Protein AF-A0A211YLZ2-F1 (afdb_monomer_lite)

Radius of gyration: 15.46 Å; chains: 1; bounding box: 38×33×50 Å

Sequence (145 aa):
MTQMLLREVGSLLSKLVDSYVNGSDYIKNDLAEAIKRSLLETGIAKKVYVHELPADTRSQRIIRKFKIKIKDSIFRPVYKTLATYGYREFPLSPEGLLVTAIILRHLQEKGNTDTRLTMHALIPQDSEEDLEIIVEQVKTHITGK

pLDDT: mean 78.04, std 15.93, range [33.91, 95.19]

Structure (mmCIF, N/CA/C/O backbone):
data_AF-A0A211YLZ2-F1
#
_entry.id   AF-A0A211YLZ2-F1
#
loop_
_atom_site.group_PDB
_atom_site.id
_atom_site.type_symbol
_atom_site.label_atom_id
_atom_site.label_alt_id
_atom_site.label_comp_id
_atom_site.label_asym_id
_atom_site.label_entity_id
_atom_site.label_seq_id
_atom_site.pdbx_PDB_ins_code
_atom_site.Cartn_x
_atom_site.Cartn_y
_atom_site.Cartn_z
_atom_site.occupancy
_atom_site.B_iso_or_equiv
_atom_site.auth_seq_id
_atom_site.auth_comp_id
_atom_site.auth_asym_id
_atom_site.auth_atom_id
_atom_site.pdbx_PDB_model_num
ATOM 1 N N . MET A 1 1 ? 6.173 24.245 5.355 1.00 43.72 1 MET A N 1
ATOM 2 C CA . MET A 1 1 ? 5.400 24.229 4.091 1.00 43.72 1 MET A CA 1
ATOM 3 C C . MET A 1 1 ? 5.114 22.815 3.585 1.00 43.72 1 MET A C 1
ATOM 5 O O . MET A 1 1 ? 3.947 22.490 3.441 1.00 43.72 1 MET A O 1
ATOM 9 N N . THR A 1 2 ? 6.105 21.932 3.415 1.00 39.41 2 THR A N 1
ATOM 10 C CA . THR A 1 2 ? 5.899 20.545 2.924 1.00 39.41 2 THR A CA 1
ATOM 11 C C . THR A 1 2 ? 4.932 19.712 3.778 1.00 39.41 2 THR A C 1
ATOM 13 O O . THR A 1 2 ? 4.133 18.950 3.247 1.00 39.41 2 THR A O 1
ATOM 16 N N . GLN A 1 3 ? 4.934 19.905 5.103 1.00 37.03 3 GLN A N 1
ATOM 17 C CA . GLN A 1 3 ? 3.986 19.235 6.008 1.00 37.03 3 GLN A CA 1
ATOM 18 C C . GLN A 1 3 ? 2.535 19.729 5.866 1.00 37.03 3 GLN A C 1
ATOM 20 O O . GLN A 1 3 ? 1.608 18.987 6.168 1.00 37.03 3 GLN A O 1
ATOM 25 N N . MET A 1 4 ? 2.334 20.962 5.393 1.00 41.94 4 MET A N 1
ATOM 26 C CA . MET A 1 4 ? 1.007 21.542 5.162 1.00 41.94 4 MET A CA 1
ATOM 27 C C . MET A 1 4 ? 0.410 20.982 3.864 1.00 41.94 4 MET A C 1
ATOM 29 O O . MET A 1 4 ? -0.710 20.484 3.873 1.00 41.94 4 MET A O 1
ATOM 33 N N . LEU A 1 5 ? 1.228 20.915 2.806 1.00 39.22 5 LEU A N 1
ATOM 34 C CA . LEU A 1 5 ? 0.905 20.246 1.541 1.00 39.22 5 LEU A CA 1
ATOM 35 C C . LEU A 1 5 ? 0.543 18.770 1.738 1.00 39.22 5 LEU A C 1
ATOM 37 O O . LEU A 1 5 ? -0.479 18.324 1.237 1.00 39.22 5 LEU A O 1
ATOM 41 N N . LEU A 1 6 ? 1.324 18.014 2.515 1.00 48.25 6 LEU A N 1
ATOM 42 C CA . LEU A 1 6 ? 1.013 16.609 2.810 1.00 48.25 6 LEU A CA 1
ATOM 43 C C . LEU A 1 6 ? -0.313 16.442 3.566 1.00 48.25 6 LEU A C 1
ATOM 45 O O . LEU A 1 6 ? -1.014 15.454 3.364 1.00 48.25 6 LEU A O 1
ATOM 49 N N . ARG A 1 7 ? -0.679 17.409 4.413 1.00 53.34 7 ARG A N 1
ATOM 50 C CA . ARG A 1 7 ? -1.943 17.390 5.159 1.00 53.34 7 ARG A CA 1
ATOM 51 C C . ARG A 1 7 ? -3.142 17.711 4.264 1.00 53.34 7 ARG A C 1
ATOM 53 O O . ARG A 1 7 ? -4.176 17.060 4.387 1.00 53.34 7 ARG A O 1
ATOM 60 N N . GLU A 1 8 ? -3.004 18.670 3.353 1.00 57.28 8 GLU A N 1
ATOM 61 C CA . GLU A 1 8 ? -4.038 19.016 2.367 1.00 57.28 8 GLU A CA 1
ATOM 62 C C . GLU A 1 8 ? -4.217 17.922 1.313 1.00 57.28 8 GLU A C 1
ATOM 64 O O . GLU A 1 8 ? -5.345 17.512 1.044 1.00 57.28 8 GLU A O 1
ATOM 69 N N . VAL A 1 9 ? -3.113 17.379 0.793 1.00 56.94 9 VAL A N 1
ATOM 70 C CA . VAL A 1 9 ? -3.116 16.208 -0.094 1.00 56.94 9 VAL A CA 1
ATOM 71 C C . VAL A 1 9 ? -3.725 15.007 0.625 1.00 56.94 9 VAL A C 1
ATOM 73 O O . VAL A 1 9 ? -4.564 14.327 0.051 1.00 56.94 9 VAL A O 1
ATOM 76 N N . GLY A 1 10 ? -3.397 14.792 1.902 1.00 57.38 10 GLY A N 1
ATOM 77 C CA . GLY A 1 10 ? -4.024 13.758 2.724 1.00 57.38 10 GLY A CA 1
ATOM 78 C C . GLY A 1 10 ? -5.540 13.932 2.854 1.00 57.38 10 GLY A C 1
ATOM 79 O O . GLY A 1 10 ? -6.273 12.966 2.699 1.00 57.38 10 GLY A O 1
ATOM 80 N N . SER A 1 11 ? -6.029 15.159 3.066 1.00 62.72 11 SER A N 1
ATOM 81 C CA . SER A 1 11 ? -7.469 15.464 3.138 1.00 62.72 11 SER A CA 1
ATOM 82 C C . SER A 1 11 ? -8.188 15.236 1.802 1.00 62.72 11 SER A C 1
ATOM 84 O O . SER A 1 11 ? -9.274 14.659 1.768 1.00 62.72 11 SER A O 1
ATOM 86 N N . LEU A 1 12 ? -7.569 15.637 0.688 1.00 67.38 12 LEU A N 1
ATOM 87 C CA . LEU A 1 12 ? -8.073 15.379 -0.665 1.00 67.38 12 LEU A CA 1
ATOM 88 C C . LEU A 1 12 ? -8.107 13.884 -0.988 1.00 67.38 12 LEU A C 1
ATOM 90 O O . LEU A 1 12 ? -9.108 13.398 -1.507 1.00 67.38 12 LEU A O 1
ATOM 94 N N . LEU A 1 13 ? -7.049 13.152 -0.639 1.00 63.16 13 LEU A N 1
ATOM 95 C CA . LEU A 1 13 ? -6.987 11.704 -0.807 1.00 63.16 13 LEU A CA 1
ATOM 96 C C . LEU A 1 13 ? -8.024 10.998 0.059 1.00 63.16 13 LEU A C 1
ATOM 98 O O . LEU A 1 13 ? -8.687 10.102 -0.442 1.00 63.16 13 LEU A O 1
ATOM 102 N N . SER A 1 14 ? -8.236 11.429 1.304 1.00 61.97 14 SER A N 1
ATOM 103 C CA . SER A 1 14 ? -9.309 10.891 2.145 1.00 61.97 14 SER A CA 1
ATOM 104 C C . SER A 1 14 ? -10.690 11.128 1.534 1.00 61.97 14 SER A C 1
ATOM 106 O O . SER A 1 14 ? -11.484 10.201 1.486 1.00 61.97 14 SER A O 1
ATOM 108 N N . LYS A 1 15 ? -10.965 12.318 0.983 1.00 67.69 15 LYS A N 1
ATOM 109 C CA . LYS A 1 15 ? -12.234 12.586 0.280 1.00 67.69 15 LYS A CA 1
ATOM 110 C C . LYS A 1 15 ? -12.399 11.743 -0.984 1.00 67.69 15 LYS A C 1
ATOM 112 O O . LYS A 1 15 ? -13.507 11.316 -1.289 1.00 67.69 15 LYS A O 1
ATOM 117 N N . LEU A 1 16 ? -11.310 11.505 -1.719 1.00 66.81 16 LEU A N 1
ATOM 118 C CA . LEU A 1 16 ? -11.320 10.592 -2.861 1.00 66.81 16 LEU A CA 1
ATOM 119 C C . LEU A 1 16 ? -11.611 9.162 -2.395 1.00 66.81 16 LEU A C 1
ATOM 121 O O . LEU A 1 16 ? -12.498 8.527 -2.955 1.00 66.81 16 LEU A O 1
ATOM 125 N N . VAL A 1 17 ? -10.952 8.688 -1.335 1.00 63.22 17 VAL A N 1
ATOM 126 C CA . VAL A 1 17 ? -11.249 7.390 -0.706 1.00 63.22 17 VAL A CA 1
ATOM 127 C C . VAL A 1 17 ? -12.722 7.309 -0.318 1.00 63.22 17 VAL A C 1
ATOM 129 O O . VAL A 1 17 ? -13.372 6.347 -0.699 1.00 63.22 17 VAL A O 1
ATOM 132 N N . ASP A 1 18 ? -13.277 8.326 0.341 1.00 66.19 18 ASP A N 1
ATOM 133 C CA . ASP A 1 18 ? -14.692 8.352 0.733 1.00 66.19 18 ASP A CA 1
ATOM 134 C C . ASP A 1 18 ? -15.644 8.326 -0.484 1.00 66.19 18 ASP A C 1
ATOM 136 O O . ASP A 1 18 ? -16.751 7.806 -0.386 1.00 66.19 18 ASP A O 1
ATOM 140 N N . SER A 1 19 ? -15.224 8.856 -1.642 1.00 66.19 19 SER A N 1
ATOM 141 C CA . SER A 1 19 ? -16.025 8.842 -2.878 1.00 66.19 19 SER A CA 1
ATOM 142 C C . SER A 1 19 ? -15.987 7.512 -3.642 1.00 66.19 19 SER A C 1
ATOM 144 O O . SER A 1 19 ? -16.948 7.187 -4.336 1.00 66.19 19 SER A O 1
ATOM 146 N N . TYR A 1 20 ? -14.893 6.751 -3.523 1.00 60.81 20 TYR A N 1
ATOM 147 C CA . TYR A 1 20 ? -14.732 5.455 -4.196 1.00 60.81 20 TYR A CA 1
ATOM 148 C C . TYR A 1 20 ? -15.137 4.287 -3.297 1.00 60.81 20 TYR A C 1
ATOM 150 O O . TYR A 1 20 ? -15.744 3.328 -3.761 1.00 60.81 20 TYR A O 1
ATOM 158 N N . VAL A 1 21 ? -14.861 4.380 -1.998 1.00 59.06 21 VAL A N 1
ATOM 159 C CA . VAL A 1 21 ? -15.202 3.353 -1.017 1.00 59.06 21 VAL A CA 1
ATOM 160 C C . VAL A 1 21 ? -16.609 3.625 -0.496 1.00 59.06 21 VAL A C 1
ATO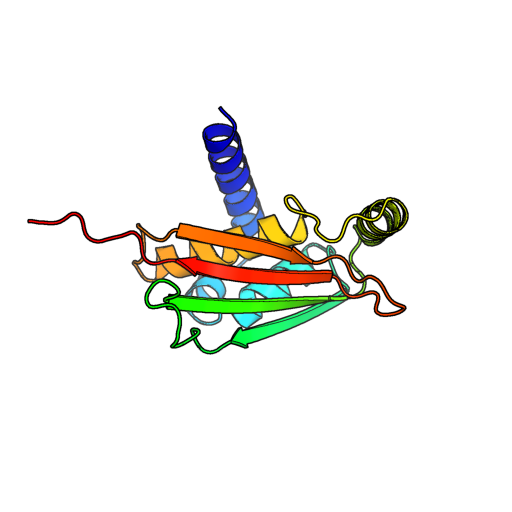M 162 O O . VAL A 1 21 ? -16.807 4.186 0.581 1.00 59.06 21 VAL A O 1
ATOM 165 N N . ASN A 1 22 ? -17.612 3.207 -1.270 1.00 50.06 22 ASN A N 1
ATOM 166 C CA . ASN A 1 22 ? -19.002 3.143 -0.817 1.00 50.06 22 ASN A CA 1
ATOM 167 C C . ASN A 1 22 ? -19.132 2.099 0.309 1.00 50.06 22 ASN A C 1
ATOM 169 O O . ASN A 1 22 ? -19.483 0.945 0.073 1.00 50.06 22 ASN A O 1
ATOM 173 N N . GLY A 1 23 ? -18.817 2.491 1.544 1.00 53.72 23 GLY A N 1
ATOM 174 C CA . GLY A 1 23 ? -18.992 1.649 2.726 1.00 53.72 23 GLY A CA 1
ATOM 175 C C . GLY A 1 23 ? -17.961 1.921 3.814 1.00 53.72 23 GLY A C 1
ATOM 176 O O . GLY A 1 23 ? -16.902 1.294 3.851 1.00 53.72 23 GLY A O 1
ATOM 177 N N . SER A 1 24 ? -18.321 2.787 4.764 1.00 57.91 24 SER A N 1
ATOM 178 C CA . SER A 1 24 ? -17.577 3.020 6.013 1.00 57.91 24 SER A CA 1
ATOM 179 C C . SER A 1 24 ? -17.296 1.735 6.804 1.00 57.91 24 SER A C 1
ATOM 181 O O . SER A 1 24 ? -16.336 1.673 7.573 1.00 57.91 24 SER A O 1
ATOM 183 N N . ASP A 1 25 ? -18.104 0.692 6.600 1.00 62.50 25 ASP A N 1
ATOM 184 C CA . ASP A 1 25 ? -18.014 -0.560 7.349 1.00 62.50 25 ASP A CA 1
ATOM 185 C C . ASP A 1 25 ? -16.737 -1.353 7.054 1.00 62.50 25 ASP A C 1
ATOM 187 O O . ASP A 1 25 ? -16.141 -1.907 7.980 1.00 62.50 25 ASP A O 1
ATOM 191 N N . TYR A 1 26 ? -16.253 -1.368 5.807 1.00 64.62 26 TYR A N 1
ATOM 192 C CA . TYR A 1 26 ? -15.004 -2.064 5.471 1.00 64.62 26 TYR A CA 1
ATOM 193 C C . TYR A 1 26 ? -13.793 -1.326 6.027 1.00 64.62 26 TYR A C 1
ATOM 195 O O . TYR A 1 26 ? -12.929 -1.938 6.651 1.00 64.62 26 TYR A O 1
ATOM 2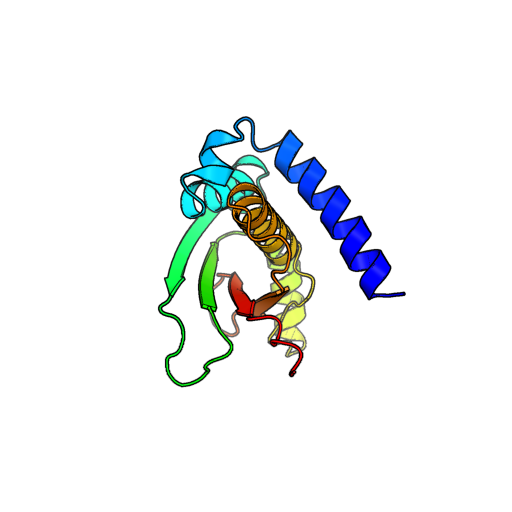03 N N . ILE A 1 27 ? -13.771 0.005 5.891 1.00 68.88 27 ILE A N 1
ATOM 204 C CA . ILE A 1 27 ? -12.693 0.837 6.434 1.00 68.88 27 ILE A CA 1
ATOM 205 C C . ILE A 1 27 ? -12.576 0.652 7.942 1.00 68.88 27 ILE A C 1
ATOM 207 O O . ILE A 1 27 ? -11.476 0.760 8.459 1.00 68.88 27 ILE A O 1
ATOM 211 N N . LYS A 1 28 ? -13.652 0.331 8.660 1.00 73.44 28 LYS A N 1
ATOM 212 C CA . LYS A 1 28 ? -13.598 0.086 10.104 1.00 73.44 28 LYS A CA 1
ATOM 213 C C . LYS A 1 28 ? -13.211 -1.353 10.464 1.00 73.44 28 LYS A C 1
ATOM 215 O O . LYS A 1 28 ? -12.406 -1.562 11.379 1.00 73.44 28 LYS A O 1
ATOM 220 N N . ASN A 1 29 ? -13.762 -2.338 9.753 1.00 80.69 29 ASN A N 1
ATOM 221 C CA . ASN A 1 29 ? -13.739 -3.741 10.177 1.00 80.69 29 ASN A CA 1
ATOM 222 C C . ASN A 1 29 ? -12.690 -4.602 9.455 1.00 80.69 29 ASN A C 1
ATOM 224 O O . ASN A 1 29 ? -12.144 -5.510 10.076 1.00 80.69 29 ASN A O 1
ATOM 228 N N . ASP A 1 30 ? -12.350 -4.290 8.201 1.00 87.06 30 ASP A N 1
ATOM 229 C CA . ASP A 1 30 ? -11.392 -5.050 7.390 1.00 87.06 30 ASP A CA 1
ATOM 230 C C . ASP A 1 30 ? -10.498 -4.115 6.556 1.00 87.06 30 ASP A C 1
ATOM 232 O O . ASP A 1 30 ? -10.793 -3.746 5.417 1.00 87.06 30 ASP A O 1
ATOM 236 N N . LEU A 1 31 ? -9.360 -3.736 7.145 1.00 87.88 31 LEU A N 1
ATOM 237 C CA . LEU A 1 31 ? -8.376 -2.861 6.508 1.00 87.88 31 LEU A CA 1
ATOM 238 C C . LEU A 1 31 ? -7.787 -3.472 5.227 1.00 87.88 31 LEU A C 1
ATOM 240 O O . LEU A 1 31 ? -7.514 -2.748 4.268 1.00 87.88 31 LEU A O 1
ATOM 244 N N . ALA A 1 32 ? -7.560 -4.788 5.209 1.00 90.12 32 ALA A N 1
ATOM 245 C CA . ALA A 1 32 ? -6.937 -5.448 4.070 1.00 90.12 32 ALA A CA 1
ATOM 246 C C . ALA A 1 32 ? -7.868 -5.418 2.856 1.00 90.12 32 ALA A C 1
ATOM 248 O O . ALA A 1 32 ? -7.424 -5.106 1.748 1.00 90.12 32 ALA A O 1
ATOM 249 N N . GLU A 1 33 ? -9.154 -5.688 3.071 1.00 89.56 33 GLU A N 1
ATOM 250 C CA . GLU A 1 33 ? -10.171 -5.594 2.029 1.00 89.56 33 GLU A CA 1
ATOM 251 C C . GLU A 1 33 ? -10.397 -4.145 1.579 1.00 89.56 33 GLU A C 1
ATOM 253 O O . GLU A 1 33 ? -10.459 -3.884 0.377 1.00 89.56 33 GLU A O 1
ATOM 258 N N . ALA A 1 34 ? -10.414 -3.182 2.510 1.00 88.44 34 ALA A N 1
ATOM 259 C CA . ALA A 1 34 ? -10.541 -1.762 2.181 1.00 88.44 34 ALA A CA 1
ATOM 260 C C . ALA A 1 34 ? -9.410 -1.272 1.256 1.00 88.44 34 ALA A C 1
ATOM 262 O O . ALA A 1 34 ? -9.673 -0.594 0.261 1.00 88.44 34 ALA A O 1
ATOM 263 N N . ILE A 1 35 ? -8.156 -1.651 1.536 1.00 90.94 35 ILE A N 1
ATOM 264 C CA . ILE A 1 35 ? -7.005 -1.324 0.680 1.00 90.94 35 ILE A CA 1
ATOM 265 C C . ILE A 1 35 ? -7.147 -1.974 -0.702 1.00 90.94 35 ILE A C 1
ATOM 267 O O . ILE A 1 35 ? -6.960 -1.299 -1.717 1.00 90.94 35 ILE A O 1
ATOM 271 N N . LYS A 1 36 ? -7.481 -3.272 -0.754 1.00 91.81 36 LYS A N 1
ATOM 272 C CA . LYS A 1 36 ? -7.642 -4.002 -2.021 1.00 91.81 36 LYS A CA 1
ATOM 273 C C . LYS A 1 36 ? -8.709 -3.359 -2.895 1.00 91.81 36 LYS A C 1
ATOM 275 O O . LYS A 1 36 ? -8.413 -3.013 -4.034 1.00 91.81 36 LYS A O 1
ATOM 280 N N . ARG A 1 37 ? -9.918 -3.162 -2.366 1.00 88.12 37 ARG A N 1
ATOM 281 C CA . ARG A 1 37 ? -11.032 -2.568 -3.115 1.00 88.12 37 ARG A CA 1
ATOM 282 C C . ARG A 1 37 ? -10.697 -1.179 -3.613 1.00 88.12 37 ARG A C 1
ATOM 284 O O . ARG A 1 37 ? -10.814 -0.940 -4.805 1.00 88.12 37 ARG A O 1
ATOM 291 N N . SER A 1 38 ? -10.160 -0.320 -2.748 1.00 87.19 38 SER A N 1
ATOM 292 C CA . SER A 1 38 ? -9.798 1.047 -3.135 1.00 87.19 38 SER A CA 1
ATOM 293 C C . SER A 1 38 ? -8.849 1.079 -4.333 1.00 87.19 38 SER A C 1
ATOM 295 O O . SER A 1 38 ? -9.046 1.867 -5.249 1.00 87.19 38 SER A O 1
ATOM 297 N N . LEU A 1 39 ? -7.829 0.217 -4.365 1.00 90.56 39 LEU A N 1
ATOM 298 C CA . LEU A 1 39 ? -6.850 0.177 -5.458 1.00 90.56 39 LEU A CA 1
ATOM 299 C C . LEU A 1 39 ? -7.373 -0.513 -6.730 1.00 90.56 39 LEU A C 1
ATOM 301 O O . LEU A 1 39 ? -6.965 -0.140 -7.830 1.00 90.56 39 LEU A O 1
ATOM 305 N N . LEU A 1 40 ? -8.247 -1.514 -6.591 1.00 90.88 40 LEU A N 1
ATOM 306 C CA . LEU A 1 40 ? -8.834 -2.241 -7.722 1.00 90.88 40 LEU A CA 1
ATOM 307 C C . LEU A 1 40 ? -9.970 -1.446 -8.383 1.00 90.88 40 LEU A C 1
ATOM 309 O O . LEU A 1 40 ? -10.006 -1.329 -9.604 1.00 90.88 40 LEU A O 1
ATOM 313 N N . GLU A 1 41 ? -10.877 -0.872 -7.592 1.00 86.88 41 GLU A N 1
ATOM 314 C CA . GLU A 1 41 ? -12.054 -0.130 -8.068 1.00 86.88 41 GLU A CA 1
ATOM 315 C C . GLU A 1 41 ? -11.669 1.214 -8.701 1.00 86.88 41 GLU A C 1
ATOM 317 O O . GLU A 1 41 ? -12.267 1.621 -9.694 1.00 86.88 41 GLU A O 1
ATOM 322 N N . THR A 1 42 ? -10.615 1.870 -8.201 1.00 84.81 42 THR A N 1
ATOM 323 C CA . THR A 1 42 ? -10.041 3.070 -8.845 1.00 84.81 42 THR A CA 1
ATOM 324 C C . THR A 1 42 ? -9.250 2.751 -10.117 1.00 84.81 42 THR A C 1
ATOM 326 O O . THR A 1 42 ? -8.805 3.664 -10.810 1.00 84.81 42 THR A O 1
ATOM 329 N N . GLY A 1 43 ? -9.037 1.467 -10.428 1.00 86.50 43 GLY A N 1
ATOM 330 C CA . GLY A 1 43 ? -8.254 1.024 -11.579 1.00 86.50 43 GLY A CA 1
ATOM 331 C C . GLY A 1 43 ? -6.754 1.293 -11.458 1.00 86.50 43 GLY A C 1
ATOM 332 O O . GLY A 1 43 ? -6.038 1.140 -12.444 1.00 86.50 43 GLY A O 1
ATOM 333 N N . ILE A 1 44 ? -6.264 1.677 -10.274 1.00 89.69 44 ILE A N 1
ATOM 334 C CA . ILE A 1 44 ? -4.843 1.949 -10.036 1.00 89.69 44 ILE A CA 1
ATOM 335 C C . ILE A 1 44 ? -4.011 0.677 -10.191 1.00 89.69 44 ILE A C 1
ATOM 337 O O . ILE A 1 44 ? -2.891 0.753 -10.687 1.00 89.69 44 ILE A O 1
ATOM 341 N N . ALA A 1 45 ? -4.543 -0.479 -9.790 1.00 92.69 45 ALA A N 1
ATOM 342 C CA . ALA A 1 45 ? -3.854 -1.764 -9.845 1.00 92.69 45 ALA A CA 1
ATOM 343 C C . ALA A 1 45 ? -4.780 -2.895 -10.302 1.00 92.69 45 ALA A C 1
ATOM 345 O O . ALA A 1 45 ? -5.997 -2.802 -10.161 1.00 92.69 45 ALA A O 1
ATOM 346 N N . LYS A 1 46 ? -4.207 -4.009 -10.786 1.00 91.44 46 LYS A N 1
ATOM 347 C CA . LYS A 1 46 ? -4.985 -5.226 -11.107 1.00 91.44 46 LYS A CA 1
ATOM 348 C C . LYS A 1 46 ? -4.914 -6.305 -10.036 1.00 91.44 46 LYS A C 1
ATOM 350 O O . LYS A 1 46 ? -5.807 -7.146 -9.964 1.00 91.44 46 LYS A O 1
ATOM 355 N N . LYS A 1 47 ? -3.844 -6.338 -9.235 1.00 92.94 47 LYS A N 1
ATOM 356 C CA . LYS A 1 47 ? -3.697 -7.296 -8.128 1.00 92.94 47 LYS A CA 1
ATOM 357 C C . LYS A 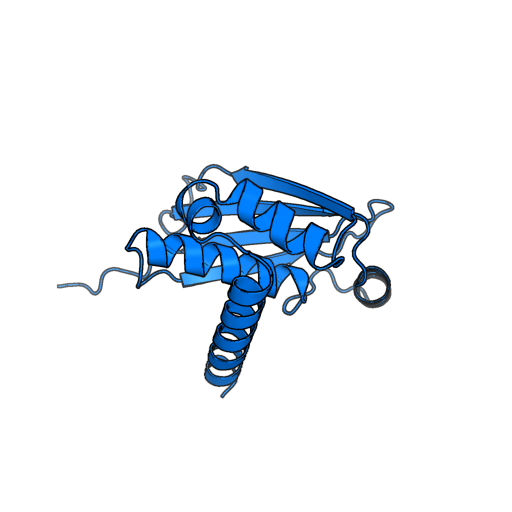1 47 ? -3.049 -6.619 -6.932 1.00 92.94 47 LYS A C 1
ATOM 359 O O . LYS A 1 47 ? -2.028 -5.951 -7.076 1.00 92.94 47 LYS A O 1
ATOM 364 N N . VAL A 1 48 ? -3.625 -6.842 -5.755 1.00 94.06 48 VAL A N 1
ATOM 365 C CA . VAL A 1 48 ? -3.163 -6.252 -4.497 1.00 94.06 48 VAL A CA 1
ATOM 366 C C . VAL A 1 48 ? -3.117 -7.327 -3.417 1.00 94.06 48 VAL A C 1
ATOM 368 O O . VAL A 1 48 ? -4.102 -8.027 -3.176 1.00 94.06 48 VAL A O 1
ATOM 371 N N . TYR A 1 49 ? -1.974 -7.439 -2.749 1.00 94.12 49 TYR A N 1
ATOM 372 C CA . TYR A 1 49 ? -1.770 -8.330 -1.609 1.00 94.12 49 TYR A CA 1
ATOM 373 C C . TYR A 1 49 ? -1.433 -7.487 -0.390 1.00 94.12 49 TYR A C 1
ATOM 375 O O . TYR A 1 49 ? -0.566 -6.623 -0.468 1.00 94.12 49 TYR A O 1
ATOM 383 N N . VAL A 1 50 ? -2.108 -7.733 0.729 1.00 93.25 50 VAL A N 1
ATOM 384 C CA . VAL A 1 50 ? -1.917 -6.988 1.977 1.00 93.25 50 VAL A CA 1
ATOM 385 C C . VAL A 1 50 ? -1.550 -7.985 3.063 1.00 93.25 50 VAL A C 1
ATOM 387 O O . VAL A 1 50 ? -2.281 -8.948 3.288 1.00 93.25 50 VAL A O 1
ATOM 390 N N . HIS A 1 51 ? -0.423 -7.750 3.724 1.00 91.38 51 HIS A N 1
ATOM 391 C CA . HIS A 1 51 ? 0.068 -8.552 4.835 1.00 91.38 51 HIS A CA 1
ATOM 392 C C . HIS A 1 51 ? 0.337 -7.641 6.032 1.00 91.38 51 HIS A C 1
ATOM 394 O O . HIS A 1 51 ? 1.129 -6.702 5.937 1.00 91.38 51 HIS A O 1
ATOM 400 N N . GLU A 1 52 ? -0.303 -7.920 7.166 1.00 86.44 52 GLU A N 1
ATOM 401 C CA . GLU A 1 52 ? 0.122 -7.352 8.445 1.00 86.44 52 GLU A CA 1
ATOM 402 C C . GLU A 1 52 ? 1.359 -8.131 8.902 1.00 86.44 52 GLU A C 1
ATOM 404 O O . GLU A 1 52 ? 1.347 -9.358 9.002 1.00 86.44 52 GLU A O 1
ATOM 409 N N . LEU A 1 53 ? 2.462 -7.415 9.092 1.00 82.25 53 LEU A N 1
ATOM 410 C CA . LEU A 1 53 ? 3.707 -7.966 9.595 1.00 82.25 53 LEU A CA 1
ATOM 411 C C . LEU A 1 53 ? 3.755 -7.781 11.114 1.00 82.25 53 LEU A C 1
ATOM 413 O O . LEU A 1 53 ? 3.293 -6.751 11.623 1.00 82.25 53 LEU A O 1
ATOM 417 N N . PRO A 1 54 ? 4.342 -8.741 11.851 1.00 68.38 54 PRO A N 1
ATOM 418 C CA . PRO A 1 54 ? 4.573 -8.564 13.273 1.00 68.38 54 PRO A CA 1
ATOM 419 C C . PRO A 1 54 ? 5.421 -7.309 13.501 1.00 68.38 54 PRO A C 1
ATOM 421 O O . PRO A 1 54 ? 6.371 -7.039 12.761 1.00 68.38 54 PRO A O 1
ATOM 424 N N . ALA A 1 55 ? 5.059 -6.534 14.523 1.00 65.06 55 ALA A N 1
ATOM 425 C CA . ALA A 1 55 ? 5.878 -5.420 14.972 1.00 65.06 55 ALA A CA 1
ATOM 426 C C . ALA A 1 55 ? 7.274 -5.943 15.325 1.00 65.06 55 ALA A C 1
ATOM 428 O O . ALA A 1 55 ? 7.412 -6.958 16.012 1.00 65.06 55 ALA A O 1
ATOM 429 N N . ASP A 1 56 ? 8.306 -5.267 14.829 1.00 62.12 56 ASP A N 1
ATOM 430 C CA . ASP A 1 56 ? 9.681 -5.677 15.070 1.00 62.12 56 ASP A CA 1
ATOM 431 C C . ASP A 1 56 ? 9.986 -5.512 16.566 1.00 62.12 56 ASP A C 1
ATOM 433 O O . ASP A 1 56 ? 10.076 -4.393 17.077 1.00 62.12 56 ASP A O 1
ATOM 437 N N . THR A 1 57 ? 10.116 -6.622 17.296 1.00 55.09 57 THR A N 1
ATOM 438 C CA . THR A 1 57 ? 10.317 -6.630 18.758 1.00 55.09 57 THR A CA 1
ATOM 439 C C . THR A 1 57 ? 11.611 -5.938 19.185 1.00 55.09 57 THR A C 1
ATOM 441 O O . THR A 1 57 ? 11.777 -5.611 20.360 1.00 55.09 57 THR A O 1
ATOM 444 N N . ARG A 1 58 ? 12.520 -5.664 18.240 1.00 54.50 58 ARG A N 1
ATOM 445 C CA . ARG A 1 58 ? 13.761 -4.912 18.470 1.00 54.50 58 ARG A CA 1
ATOM 446 C C . ARG A 1 58 ? 13.559 -3.399 18.502 1.00 54.50 58 ARG A C 1
ATOM 448 O O . ARG A 1 58 ? 14.377 -2.697 19.091 1.00 54.50 58 ARG A O 1
ATOM 455 N N . SER A 1 59 ? 12.482 -2.885 17.910 1.00 57.19 59 SER A N 1
ATOM 456 C CA . SER A 1 59 ? 12.176 -1.456 17.880 1.00 57.19 59 SER A CA 1
ATOM 457 C C . SER A 1 59 ? 10.907 -1.188 18.683 1.00 57.19 59 SER A C 1
ATOM 459 O O . SER A 1 59 ? 9.798 -1.271 18.164 1.00 57.19 59 SER A O 1
ATOM 461 N N . GLN A 1 60 ? 11.055 -0.781 19.950 1.00 59.41 60 GLN A N 1
ATOM 462 C CA . GLN A 1 60 ? 9.936 -0.419 20.847 1.00 59.41 60 GLN A CA 1
ATOM 463 C C . GLN A 1 60 ? 9.048 0.739 20.324 1.00 59.41 60 GLN A C 1
ATOM 465 O O . GLN A 1 60 ? 8.088 1.146 20.983 1.00 59.41 60 GLN A O 1
ATOM 470 N N . ARG A 1 61 ? 9.378 1.300 19.154 1.00 68.12 61 ARG A N 1
ATOM 471 C CA . ARG A 1 61 ? 8.689 2.417 18.508 1.00 68.12 61 ARG A CA 1
ATOM 472 C C . ARG A 1 61 ? 7.673 1.989 17.452 1.00 68.12 61 ARG A C 1
ATOM 474 O O . ARG A 1 61 ? 6.768 2.775 17.190 1.00 68.12 61 ARG A O 1
ATOM 481 N N . ILE A 1 62 ? 7.792 0.803 16.853 1.00 69.50 62 ILE A N 1
ATOM 482 C CA . ILE A 1 62 ? 6.873 0.351 15.795 1.00 69.50 62 ILE A CA 1
ATOM 483 C C . ILE A 1 62 ? 5.737 -0.445 16.441 1.00 69.50 62 ILE A C 1
ATOM 485 O O . ILE A 1 62 ? 5.975 -1.451 17.098 1.00 69.50 62 ILE A O 1
ATOM 489 N N . ILE A 1 63 ? 4.498 0.021 16.274 1.00 77.12 63 ILE A N 1
ATOM 490 C CA . ILE A 1 63 ? 3.296 -0.610 16.844 1.00 77.12 63 ILE A CA 1
ATOM 491 C C . ILE A 1 63 ? 2.735 -1.659 15.883 1.00 77.12 63 ILE A C 1
ATOM 493 O O . ILE A 1 63 ? 2.314 -2.732 16.306 1.00 77.12 63 ILE A O 1
ATOM 497 N N . ARG A 1 64 ? 2.712 -1.336 14.588 1.00 83.12 64 ARG A N 1
ATOM 498 C CA . ARG A 1 64 ? 2.209 -2.189 13.508 1.00 83.12 64 ARG A CA 1
ATOM 499 C C . ARG A 1 64 ? 2.994 -1.920 12.243 1.00 83.12 64 ARG A C 1
ATOM 501 O O . ARG A 1 64 ? 3.455 -0.797 12.026 1.00 83.12 64 ARG A O 1
ATOM 508 N N . LYS A 1 65 ? 3.099 -2.934 11.395 1.00 87.50 65 LYS A N 1
ATOM 509 C CA . LYS A 1 65 ? 3.730 -2.826 10.088 1.00 87.50 65 LYS A CA 1
ATOM 510 C C . LYS A 1 65 ? 2.844 -3.505 9.057 1.00 87.50 65 LYS A C 1
ATOM 512 O O . LYS A 1 65 ? 2.429 -4.640 9.246 1.00 87.50 65 LYS A O 1
ATOM 517 N N . PHE A 1 66 ? 2.564 -2.812 7.967 1.00 89.94 66 PHE A N 1
ATOM 518 C CA . PHE A 1 66 ? 1.790 -3.328 6.847 1.00 89.94 66 PHE A CA 1
ATOM 519 C C . PHE A 1 66 ? 2.696 -3.414 5.630 1.00 89.94 66 PHE A C 1
ATOM 521 O O . PHE A 1 66 ? 3.428 -2.472 5.335 1.00 89.94 66 PHE A O 1
ATOM 528 N N . LYS A 1 67 ? 2.635 -4.539 4.925 1.00 93.06 67 LYS A N 1
ATOM 529 C CA . LYS A 1 67 ? 3.308 -4.758 3.649 1.00 93.06 67 LYS A CA 1
ATOM 530 C C . LYS A 1 67 ? 2.256 -4.995 2.577 1.00 93.06 67 LYS A C 1
ATOM 532 O O . LYS A 1 67 ? 1.490 -5.954 2.651 1.00 93.06 67 LYS A O 1
ATOM 537 N N . ILE A 1 68 ? 2.222 -4.109 1.593 1.00 95.19 68 ILE A N 1
ATOM 538 C CA . ILE A 1 68 ? 1.282 -4.126 0.483 1.00 95.19 68 ILE A CA 1
ATOM 539 C C . ILE A 1 68 ? 2.081 -4.369 -0.794 1.00 95.19 68 ILE A C 1
ATOM 541 O O . ILE A 1 68 ? 2.984 -3.602 -1.111 1.00 95.19 68 ILE A O 1
ATOM 545 N N . LYS A 1 69 ? 1.759 -5.430 -1.534 1.00 94.69 69 LYS A N 1
ATOM 546 C CA . LYS A 1 69 ? 2.309 -5.673 -2.873 1.00 94.69 69 LYS A CA 1
ATOM 547 C C . LYS A 1 69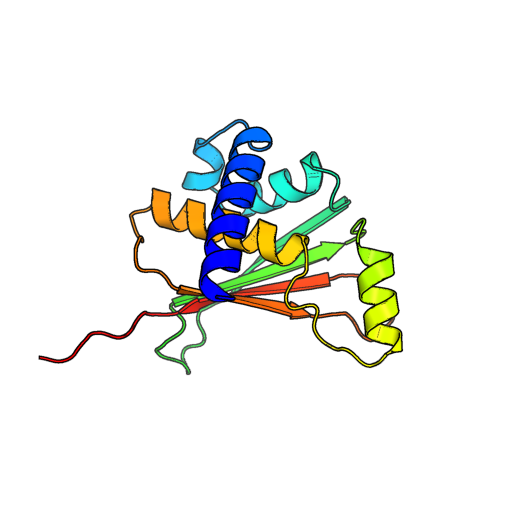 ? 1.273 -5.309 -3.920 1.00 94.69 69 LYS A C 1
ATOM 549 O O . LYS A 1 69 ? 0.149 -5.814 -3.869 1.00 94.69 69 LYS A O 1
ATOM 554 N N . ILE A 1 70 ? 1.665 -4.476 -4.873 1.00 93.62 70 ILE A N 1
ATOM 555 C CA . ILE A 1 70 ? 0.808 -3.983 -5.946 1.00 93.62 70 ILE A CA 1
ATOM 556 C C . ILE A 1 70 ? 1.372 -4.456 -7.279 1.00 93.62 70 ILE A C 1
ATOM 558 O O . ILE A 1 70 ? 2.495 -4.107 -7.639 1.00 93.62 70 ILE A O 1
ATOM 562 N N . LYS A 1 71 ? 0.577 -5.229 -8.023 1.00 92.56 71 LYS A N 1
ATOM 563 C CA . LYS A 1 71 ? 0.923 -5.665 -9.379 1.00 92.56 71 LYS A CA 1
ATOM 564 C C . LYS A 1 71 ? 0.095 -4.937 -10.421 1.00 92.56 71 LYS A C 1
ATOM 566 O O . LYS A 1 71 ? -1.086 -4.647 -10.207 1.00 92.56 71 LYS A O 1
ATOM 571 N N . ASP A 1 72 ? 0.727 -4.742 -11.575 1.00 90.81 72 ASP A N 1
ATOM 572 C CA . ASP A 1 72 ? 0.128 -4.115 -12.752 1.00 90.81 72 ASP A CA 1
ATOM 573 C C . ASP A 1 72 ? -0.467 -2.742 -12.429 1.00 90.81 72 ASP A C 1
ATOM 575 O O . ASP A 1 72 ? -1.609 -2.446 -12.782 1.00 90.81 72 ASP A O 1
ATOM 579 N N . SER A 1 73 ? 0.313 -1.920 -11.722 1.00 92.31 73 SER A N 1
ATOM 580 C CA . SER A 1 73 ? -0.066 -0.536 -11.464 1.00 92.31 73 SER A CA 1
ATOM 581 C C . SER A 1 73 ? -0.086 0.282 -12.757 1.00 92.31 73 SER A C 1
ATOM 583 O O . SER A 1 73 ? 0.793 0.131 -13.612 1.00 92.31 73 SER A O 1
ATOM 585 N N . ILE A 1 74 ? -1.028 1.217 -12.874 1.00 92.06 74 ILE A N 1
ATOM 586 C CA . ILE A 1 74 ? -1.039 2.216 -13.953 1.00 92.06 74 ILE A CA 1
ATOM 587 C C . ILE A 1 74 ? 0.188 3.137 -13.910 1.00 92.06 74 ILE A C 1
ATOM 589 O O . ILE A 1 74 ? 0.617 3.641 -14.945 1.00 92.06 74 ILE A O 1
ATOM 593 N N . PHE A 1 75 ? 0.798 3.319 -12.733 1.00 91.19 75 PHE A N 1
ATOM 594 C CA . PHE A 1 75 ? 2.004 4.129 -12.541 1.00 91.19 75 PHE A CA 1
ATOM 595 C C . PHE A 1 75 ? 3.295 3.335 -12.760 1.00 91.19 75 PHE A C 1
ATOM 597 O O . PHE A 1 75 ? 4.394 3.870 -12.602 1.00 91.19 75 PHE A O 1
ATOM 604 N N . ARG A 1 76 ? 3.192 2.076 -13.197 1.00 90.62 76 ARG A N 1
ATOM 605 C CA . ARG A 1 76 ? 4.340 1.228 -13.526 1.00 90.62 76 ARG A CA 1
ATOM 606 C C . ARG A 1 76 ? 5.364 1.834 -14.475 1.00 90.62 76 ARG A C 1
ATOM 608 O O . ARG A 1 76 ? 6.554 1.666 -14.206 1.00 90.62 76 ARG A O 1
ATOM 615 N N . PRO A 1 77 ? 4.979 2.558 -15.538 1.00 89.81 77 PRO A N 1
ATOM 616 C CA . PRO A 1 77 ? 5.954 3.253 -16.369 1.00 89.81 77 PRO A CA 1
ATOM 617 C C . PRO A 1 77 ? 6.817 4.235 -15.564 1.00 89.81 77 PRO A C 1
ATOM 619 O O . PRO A 1 77 ? 8.021 4.298 -15.780 1.00 89.81 77 PRO A O 1
ATOM 622 N N . VAL A 1 78 ? 6.230 4.931 -14.583 1.00 90.31 78 VAL A N 1
ATOM 623 C CA . VAL A 1 78 ? 6.922 5.938 -13.766 1.00 90.31 78 VAL A CA 1
ATOM 624 C C . VAL A 1 78 ? 7.986 5.289 -12.890 1.00 90.31 78 VAL A C 1
ATOM 626 O O . VAL A 1 78 ? 9.149 5.687 -12.947 1.00 90.31 78 VAL A O 1
ATOM 629 N N . TYR A 1 79 ? 7.630 4.263 -12.111 1.00 88.00 79 TYR A N 1
ATOM 630 C CA . TYR A 1 79 ? 8.623 3.622 -11.248 1.00 88.00 79 TYR A CA 1
ATOM 631 C C . TYR A 1 79 ? 9.644 2.785 -12.031 1.00 88.00 79 TYR A C 1
ATOM 633 O O . TYR A 1 79 ? 10.780 2.672 -11.584 1.00 88.00 79 TYR A O 1
ATOM 641 N N . LYS A 1 80 ? 9.311 2.288 -13.235 1.00 88.50 80 LYS A N 1
ATOM 642 C CA . LYS A 1 80 ? 10.309 1.716 -14.159 1.00 88.50 80 LYS A CA 1
ATOM 643 C C . LYS A 1 80 ? 11.329 2.764 -14.598 1.00 88.50 80 LYS A C 1
ATOM 645 O O . LYS A 1 80 ? 12.526 2.506 -14.538 1.00 88.50 80 LYS A O 1
ATOM 650 N N . THR A 1 81 ? 10.884 3.959 -14.982 1.00 89.06 81 THR A N 1
ATOM 651 C CA . THR A 1 81 ? 11.791 5.067 -15.310 1.00 89.06 81 THR A CA 1
ATOM 652 C C . THR A 1 81 ? 12.660 5.447 -14.111 1.00 89.06 81 THR A C 1
ATOM 654 O O . THR A 1 81 ? 13.875 5.557 -14.247 1.00 89.06 81 THR A O 1
ATOM 657 N N . LEU A 1 82 ? 12.085 5.572 -12.914 1.00 88.88 82 LEU A N 1
ATOM 658 C CA . LEU A 1 82 ? 12.858 5.842 -11.697 1.00 88.88 82 LEU A CA 1
ATOM 659 C C . LEU A 1 82 ? 13.914 4.750 -11.431 1.00 88.88 82 LEU A C 1
ATOM 661 O O . LEU A 1 82 ? 15.062 5.083 -11.136 1.00 88.88 82 LEU A O 1
ATOM 665 N N . ALA A 1 83 ? 13.579 3.470 -11.626 1.00 89.50 83 ALA A N 1
ATOM 666 C CA . ALA A 1 83 ? 14.541 2.371 -11.513 1.00 89.50 83 ALA A CA 1
ATOM 667 C C . ALA A 1 83 ? 15.719 2.524 -12.491 1.00 89.50 83 ALA A C 1
ATOM 669 O O . ALA A 1 83 ? 16.867 2.335 -12.097 1.00 89.50 83 ALA A O 1
ATOM 670 N N . THR A 1 84 ? 15.468 2.941 -13.741 1.00 89.25 84 THR A N 1
ATOM 671 C CA . THR A 1 84 ? 16.549 3.157 -14.728 1.00 89.25 84 THR A CA 1
ATOM 672 C C . THR A 1 84 ? 17.536 4.255 -14.327 1.00 89.25 84 THR A C 1
ATOM 674 O O . THR A 1 84 ? 18.693 4.211 -14.734 1.00 89.25 84 THR A O 1
ATOM 677 N N . TYR A 1 85 ? 17.115 5.201 -13.484 1.00 89.50 85 TYR A N 1
ATOM 678 C CA . TYR A 1 85 ? 17.983 6.234 -12.909 1.00 89.50 85 TYR A CA 1
ATOM 679 C C . TYR A 1 85 ? 18.644 5.811 -11.585 1.00 89.50 85 TYR A C 1
ATOM 681 O O . TYR A 1 85 ? 19.314 6.618 -10.945 1.00 89.50 85 TYR A O 1
ATOM 689 N N . GLY A 1 86 ? 18.469 4.556 -11.160 1.00 89.25 86 GLY A N 1
ATOM 690 C CA . GLY A 1 86 ? 19.052 4.014 -9.933 1.00 89.25 86 GLY A CA 1
ATOM 691 C C . GLY A 1 86 ? 18.271 4.344 -8.658 1.00 89.25 86 GLY A C 1
ATOM 692 O O . GLY A 1 86 ? 18.775 4.103 -7.558 1.00 89.25 86 GLY A O 1
ATOM 693 N N . TYR A 1 87 ? 17.049 4.878 -8.767 1.00 89.81 87 TYR A N 1
ATOM 694 C CA . TYR A 1 87 ? 16.199 5.082 -7.598 1.00 89.81 87 TYR A CA 1
ATOM 695 C C . TYR A 1 87 ? 15.662 3.746 -7.079 1.00 89.81 87 TYR A C 1
ATOM 697 O O . TYR A 1 87 ? 15.180 2.899 -7.832 1.00 89.81 87 TYR A O 1
ATOM 705 N N . ARG A 1 88 ? 15.712 3.589 -5.754 1.00 90.88 88 ARG A N 1
ATOM 706 C CA . ARG A 1 88 ? 15.206 2.406 -5.038 1.00 90.88 88 ARG A CA 1
ATOM 707 C C . ARG A 1 88 ? 13.862 2.639 -4.361 1.00 90.88 88 ARG A C 1
ATOM 709 O O . ARG A 1 88 ? 13.197 1.685 -3.970 1.00 90.88 88 ARG A O 1
ATOM 716 N N . GLU A 1 89 ? 13.457 3.897 -4.239 1.00 92.25 89 GLU A N 1
ATOM 717 C CA . GLU A 1 89 ? 12.220 4.294 -3.579 1.00 92.25 89 GLU A CA 1
ATOM 718 C C . GLU A 1 89 ? 11.434 5.279 -4.440 1.00 92.25 89 GLU A C 1
ATOM 720 O O . GLU A 1 89 ? 12.010 6.088 -5.170 1.00 92.25 89 GLU A O 1
ATOM 725 N N . PHE A 1 90 ? 10.110 5.242 -4.292 1.00 91.81 90 PHE A N 1
ATOM 726 C CA . PHE A 1 90 ? 9.172 6.204 -4.855 1.00 91.81 90 PHE A CA 1
ATOM 727 C C . PHE A 1 90 ? 8.376 6.891 -3.724 1.00 91.81 90 PHE A C 1
ATOM 729 O O . PHE A 1 90 ? 7.200 6.585 -3.515 1.00 91.81 90 PHE A O 1
ATOM 736 N N . PRO A 1 91 ? 8.987 7.826 -2.965 1.00 82.06 91 PRO A N 1
ATOM 737 C CA . PRO A 1 91 ? 8.437 8.316 -1.692 1.00 82.06 91 PRO A CA 1
ATOM 738 C C . PRO A 1 91 ? 7.043 8.954 -1.771 1.00 82.06 91 PRO A C 1
ATOM 740 O O . PRO A 1 91 ? 6.317 8.974 -0.783 1.00 82.06 91 PRO A O 1
ATOM 743 N N . LEU A 1 92 ? 6.665 9.480 -2.938 1.00 85.44 92 LEU A N 1
ATOM 744 C CA . LEU A 1 92 ? 5.354 10.080 -3.204 1.00 85.44 92 LEU A CA 1
ATOM 745 C C . LEU A 1 92 ? 4.561 9.272 -4.240 1.00 85.44 92 LEU A C 1
ATOM 747 O O . LEU A 1 92 ? 3.831 9.847 -5.045 1.00 85.44 92 LEU A O 1
ATOM 751 N N . SER A 1 93 ? 4.723 7.945 -4.242 1.00 91.50 93 SER A N 1
ATOM 752 C CA . SER A 1 93 ? 3.909 7.071 -5.090 1.00 91.50 93 SER A CA 1
ATOM 753 C C . SER A 1 93 ? 2.417 7.311 -4.814 1.00 91.50 93 SER A C 1
ATOM 755 O O . SER A 1 93 ? 2.006 7.290 -3.646 1.00 91.50 93 SER A O 1
ATOM 757 N N . PRO A 1 94 ? 1.586 7.547 -5.846 1.00 89.88 94 PRO A N 1
ATOM 758 C CA . PRO A 1 94 ? 0.144 7.704 -5.668 1.00 89.88 94 PRO A CA 1
ATOM 759 C C . PRO A 1 94 ? -0.482 6.532 -4.903 1.00 89.88 94 PRO A C 1
ATOM 761 O O . PRO A 1 94 ? -1.341 6.730 -4.046 1.00 89.88 94 PRO A O 1
ATOM 764 N N . GLU A 1 95 ? 0.006 5.318 -5.153 1.00 92.12 95 GLU A N 1
ATOM 765 C CA . GLU A 1 95 ? -0.424 4.108 -4.465 1.00 92.12 95 GLU A CA 1
ATOM 766 C C . GLU A 1 95 ? -0.063 4.138 -2.978 1.00 92.12 95 GLU A C 1
ATOM 768 O O . GLU A 1 95 ? -0.912 3.862 -2.131 1.00 92.12 95 GLU A O 1
ATOM 773 N N . GLY A 1 96 ? 1.175 4.515 -2.646 1.00 91.69 96 GLY A N 1
ATOM 774 C CA . GLY A 1 96 ? 1.634 4.648 -1.264 1.00 91.69 96 GLY A CA 1
ATOM 775 C C . GLY A 1 96 ? 0.848 5.697 -0.492 1.00 91.69 96 GLY A C 1
ATOM 776 O O . GLY A 1 96 ? 0.474 5.472 0.662 1.00 91.69 96 GLY A O 1
ATOM 777 N N . LEU A 1 97 ? 0.546 6.826 -1.133 1.00 89.81 97 LEU A N 1
ATOM 778 C CA . LEU A 1 97 ? -0.259 7.892 -0.546 1.00 89.81 97 LEU A CA 1
ATOM 779 C C . LEU A 1 97 ? -1.698 7.433 -0.276 1.00 89.81 97 LEU A C 1
ATOM 781 O O . LEU A 1 97 ? -2.207 7.655 0.823 1.00 89.81 97 LEU A O 1
ATOM 785 N N . LEU A 1 98 ? -2.327 6.745 -1.234 1.00 88.69 98 LEU A N 1
ATOM 786 C CA . LEU A 1 98 ? -3.683 6.220 -1.079 1.00 88.69 98 LEU A CA 1
ATOM 787 C C . LEU A 1 98 ? -3.761 5.166 0.035 1.00 88.69 98 LEU A C 1
ATOM 789 O O . LEU A 1 98 ? -4.602 5.266 0.926 1.00 88.69 98 LEU A O 1
ATOM 793 N N . VAL A 1 99 ? -2.844 4.193 0.030 1.00 90.94 99 VAL A N 1
ATOM 794 C CA . VAL A 1 99 ? -2.745 3.161 1.076 1.00 90.94 99 VAL A CA 1
ATOM 795 C C . VAL A 1 99 ? -2.576 3.801 2.453 1.00 90.94 99 VAL A C 1
ATOM 797 O O . VAL A 1 99 ? -3.265 3.429 3.402 1.00 90.94 99 VAL A O 1
ATOM 800 N N . THR A 1 100 ? -1.699 4.800 2.567 1.00 89.88 100 THR A N 1
ATOM 801 C CA . THR A 1 100 ? -1.464 5.505 3.835 1.00 89.88 100 THR A CA 1
ATOM 802 C C . THR A 1 100 ? -2.710 6.250 4.308 1.00 89.88 100 THR A C 1
ATOM 804 O O . THR A 1 100 ? -3.023 6.201 5.497 1.00 89.88 100 THR A O 1
ATOM 807 N N . ALA A 1 101 ? -3.448 6.898 3.400 1.00 86.25 101 ALA A N 1
ATOM 808 C CA . ALA A 1 101 ? -4.695 7.589 3.729 1.00 86.25 101 ALA A CA 1
ATOM 809 C C . ALA A 1 101 ? -5.762 6.618 4.267 1.00 86.25 101 ALA A C 1
ATOM 811 O O . ALA A 1 101 ? -6.384 6.899 5.292 1.00 86.25 101 ALA A O 1
ATOM 812 N N . ILE A 1 102 ? -5.912 5.444 3.644 1.00 88.06 102 ILE A N 1
ATOM 813 C CA . ILE A 1 102 ? -6.850 4.399 4.087 1.00 88.06 102 ILE A CA 1
ATOM 814 C C . ILE A 1 102 ? -6.475 3.878 5.479 1.00 88.06 102 ILE A C 1
ATOM 816 O O . ILE A 1 102 ? -7.334 3.786 6.357 1.00 88.06 102 ILE A O 1
ATOM 820 N N . ILE A 1 103 ? -5.192 3.577 5.715 1.00 87.88 103 ILE A N 1
ATOM 821 C CA . ILE A 1 103 ? -4.708 3.113 7.026 1.00 87.88 103 ILE A CA 1
ATOM 822 C C . ILE A 1 103 ? -4.940 4.187 8.091 1.00 87.88 103 ILE A C 1
ATOM 824 O O . ILE A 1 103 ? -5.412 3.881 9.186 1.00 87.88 103 ILE A O 1
ATOM 828 N N . LEU A 1 104 ? -4.652 5.452 7.778 1.00 85.81 104 LEU A N 1
ATOM 829 C CA . LEU A 1 104 ? -4.883 6.560 8.699 1.00 85.81 104 LEU A CA 1
ATOM 830 C C . LEU A 1 104 ? -6.369 6.684 9.060 1.00 85.81 104 LEU A C 1
ATOM 832 O O . LEU A 1 104 ? -6.699 6.792 10.241 1.00 85.81 104 LEU A O 1
ATOM 836 N N . ARG A 1 105 ? -7.263 6.606 8.067 1.00 83.44 105 ARG A N 1
ATOM 837 C CA . ARG A 1 105 ? -8.718 6.642 8.269 1.00 83.44 105 ARG A CA 1
ATOM 838 C C . ARG A 1 105 ? -9.198 5.472 9.133 1.00 83.44 105 ARG A C 1
ATOM 840 O O . ARG A 1 105 ? -9.920 5.699 10.098 1.00 83.44 105 ARG A O 1
ATOM 847 N N . HIS A 1 106 ? -8.740 4.250 8.854 1.00 85.50 106 HIS A N 1
ATOM 848 C CA . HIS A 1 106 ? -9.039 3.056 9.660 1.00 85.50 106 HIS A CA 1
ATOM 849 C C . HIS A 1 106 ? -8.654 3.241 11.132 1.00 85.50 106 HIS A C 1
ATOM 851 O O . HIS A 1 106 ? -9.407 2.888 12.040 1.00 85.50 106 HIS A O 1
ATOM 857 N N . LEU A 1 107 ? -7.475 3.811 11.385 1.00 83.50 107 LEU A N 1
ATOM 858 C CA . LEU A 1 107 ? -6.994 4.062 12.741 1.00 83.50 107 LEU A CA 1
ATOM 859 C C . LEU A 1 107 ? -7.809 5.152 13.446 1.00 83.50 107 LEU A C 1
ATOM 861 O O . LEU A 1 107 ? -8.129 4.990 14.624 1.00 83.50 107 LEU A O 1
ATOM 865 N N . GLN A 1 108 ? -8.199 6.212 12.735 1.00 82.62 108 GLN A N 1
ATOM 866 C CA . GLN A 1 108 ? -9.077 7.262 13.261 1.00 82.62 108 GLN A CA 1
ATOM 867 C C . GLN A 1 108 ? -10.462 6.719 13.642 1.00 82.62 108 GLN A C 1
ATOM 869 O O . GLN A 1 108 ? -10.936 7.002 14.738 1.00 82.62 108 GLN A O 1
ATOM 874 N N . GLU A 1 109 ? -11.071 5.881 12.799 1.00 83.31 109 GLU A N 1
ATOM 875 C CA . GLU A 1 109 ? -12.354 5.207 13.077 1.00 83.31 109 GLU A CA 1
ATOM 876 C C . GLU A 1 109 ? -12.277 4.252 14.286 1.00 83.31 109 GLU A C 1
ATOM 878 O O . GLU A 1 109 ? -13.283 3.970 14.941 1.00 83.31 109 GLU A O 1
ATOM 883 N N . LYS A 1 110 ? -11.072 3.776 14.627 1.00 81.94 110 LYS A N 1
ATOM 884 C CA . LYS A 1 110 ? -10.786 2.990 15.839 1.00 81.94 110 LYS A CA 1
ATOM 885 C C . LYS A 1 110 ? -10.385 3.836 17.056 1.00 81.94 110 LYS A C 1
ATOM 887 O O . LYS A 1 110 ? -10.017 3.269 18.082 1.00 81.94 110 LYS A O 1
ATOM 892 N N . GLY A 1 111 ? -10.439 5.166 16.961 1.00 78.62 111 GLY A N 1
ATOM 893 C CA . GLY A 1 111 ? -10.108 6.087 18.053 1.00 78.62 111 GLY A CA 1
ATOM 894 C C . GLY A 1 111 ? -8.611 6.367 18.245 1.00 78.62 111 GLY A C 1
ATOM 895 O O . GLY A 1 111 ? -8.234 6.979 19.238 1.00 78.62 111 GLY A O 1
ATOM 896 N N . ASN A 1 112 ? -7.741 5.958 17.314 1.00 77.06 112 ASN A N 1
ATOM 897 C CA . ASN A 1 112 ? -6.293 6.208 17.370 1.00 77.06 112 ASN A CA 1
ATOM 898 C C . ASN A 1 112 ? -5.904 7.488 16.605 1.00 77.06 112 ASN A C 1
ATOM 900 O O . ASN A 1 112 ? -5.307 7.424 15.527 1.00 77.06 112 ASN A O 1
ATOM 904 N N . THR A 1 113 ? -6.225 8.660 17.160 1.00 68.75 113 THR A N 1
ATOM 905 C CA . THR A 1 113 ? -6.064 9.965 16.484 1.00 68.75 113 THR A CA 1
ATOM 906 C C . THR A 1 113 ? -4.635 10.516 16.461 1.00 68.75 113 THR A C 1
ATOM 908 O O . THR A 1 113 ? -4.274 11.187 15.498 1.00 68.75 113 THR A O 1
ATOM 911 N N . ASP A 1 114 ? -3.793 10.187 17.446 1.00 67.25 114 ASP A N 1
ATOM 912 C CA . ASP A 1 114 ? -2.418 10.718 17.572 1.00 67.25 114 ASP A CA 1
ATOM 913 C C . ASP A 1 114 ? -1.356 9.835 16.904 1.00 67.25 114 ASP A C 1
ATOM 915 O O . ASP A 1 114 ? -0.196 9.770 17.323 1.00 67.25 114 ASP 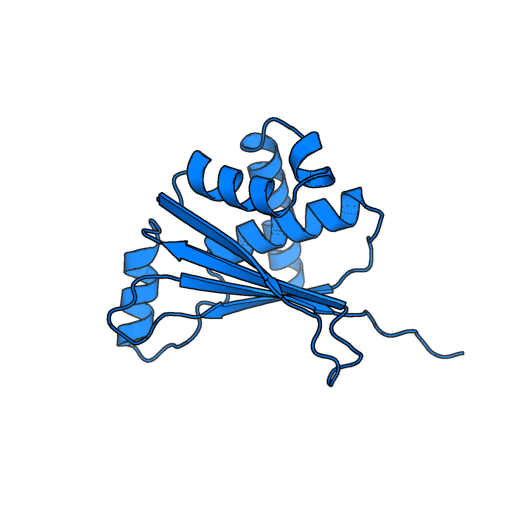A O 1
ATOM 919 N N . THR A 1 115 ? -1.750 9.116 15.857 1.00 71.38 115 THR A N 1
ATOM 920 C CA . THR A 1 115 ? -0.884 8.138 15.207 1.00 71.38 115 THR A CA 1
ATOM 921 C C . THR A 1 115 ? -0.050 8.762 14.096 1.00 71.38 115 THR A C 1
ATOM 923 O O . THR A 1 115 ? -0.587 9.356 13.162 1.00 71.38 115 THR A O 1
ATOM 926 N N . ARG A 1 116 ? 1.269 8.536 14.133 1.00 81.00 116 ARG A N 1
ATOM 927 C CA . ARG A 1 116 ? 2.157 8.832 13.007 1.00 81.00 116 ARG A CA 1
ATOM 928 C C . ARG A 1 116 ? 2.367 7.585 12.152 1.00 81.00 116 ARG A C 1
ATOM 930 O O . ARG A 1 116 ? 2.744 6.534 12.667 1.00 81.00 116 ARG A O 1
ATOM 937 N N . LEU A 1 117 ? 2.157 7.728 10.846 1.00 85.06 117 LEU A N 1
ATOM 938 C CA . LEU A 1 117 ? 2.487 6.711 9.852 1.00 85.06 117 LEU A CA 1
ATOM 939 C C . LEU A 1 117 ? 3.744 7.125 9.086 1.00 85.06 117 LEU A C 1
ATOM 941 O O . LEU A 1 117 ? 3.888 8.290 8.710 1.00 85.06 117 LEU A O 1
ATOM 945 N N . THR A 1 118 ? 4.630 6.167 8.846 1.00 87.62 118 THR A N 1
ATOM 946 C CA . THR A 1 118 ? 5.741 6.295 7.897 1.00 87.62 118 THR A CA 1
ATOM 947 C C . THR A 1 118 ? 5.480 5.339 6.743 1.00 87.62 118 THR A C 1
ATOM 949 O O . THR A 1 118 ? 5.114 4.192 6.982 1.00 87.62 118 THR A O 1
ATOM 952 N N . MET A 1 119 ? 5.642 5.799 5.504 1.00 90.69 119 MET A N 1
ATOM 953 C CA . MET A 1 119 ? 5.426 4.992 4.305 1.00 90.69 119 MET A CA 1
ATOM 954 C C . MET A 1 119 ? 6.697 4.953 3.463 1.00 90.69 119 MET A C 1
ATOM 956 O O . MET A 1 119 ? 7.324 5.986 3.239 1.00 90.69 119 MET A O 1
ATOM 960 N N . HIS A 1 120 ? 7.040 3.759 2.993 1.00 92.50 120 HIS A N 1
ATOM 961 C CA . HIS A 1 120 ? 8.110 3.507 2.040 1.00 92.50 120 HIS A CA 1
ATOM 962 C C . HIS A 1 120 ? 7.53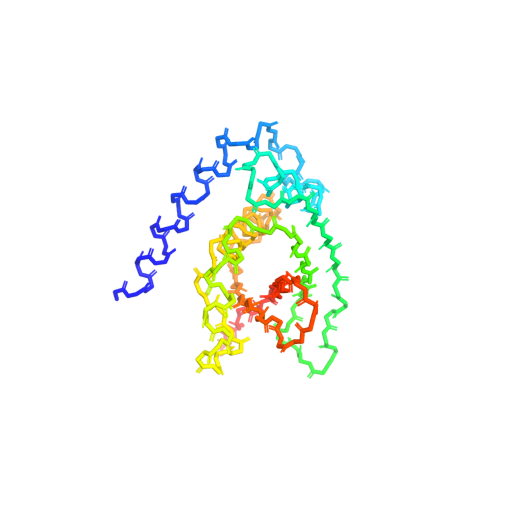0 2.749 0.854 1.00 92.50 120 HIS A C 1
ATOM 964 O O . HIS A 1 120 ? 6.999 1.655 1.030 1.00 92.50 120 HIS A O 1
ATOM 970 N N . ALA A 1 121 ? 7.640 3.305 -0.347 1.00 93.94 121 ALA A N 1
ATOM 971 C CA . ALA A 1 121 ? 7.306 2.591 -1.573 1.00 93.94 121 ALA A CA 1
ATOM 972 C C . ALA A 1 121 ? 8.605 2.173 -2.257 1.00 93.94 121 ALA A C 1
ATOM 974 O O . ALA A 1 121 ? 9.342 3.012 -2.772 1.00 93.94 121 ALA A O 1
ATOM 975 N N . LEU A 1 122 ? 8.898 0.882 -2.212 1.00 94.12 122 LEU A N 1
ATOM 976 C CA . LEU A 1 122 ? 10.100 0.269 -2.746 1.00 94.12 122 LEU A CA 1
ATOM 977 C C . LEU A 1 122 ? 9.889 -0.058 -4.223 1.00 94.12 122 LEU A C 1
ATOM 979 O O . LEU A 1 122 ? 8.936 -0.748 -4.595 1.00 94.12 122 LEU A O 1
ATOM 983 N N . ILE A 1 123 ? 10.797 0.448 -5.052 1.00 90.94 123 ILE A N 1
ATOM 984 C CA . ILE A 1 123 ? 10.811 0.197 -6.489 1.00 90.94 123 ILE A CA 1
ATOM 985 C C . ILE A 1 123 ? 11.539 -1.129 -6.727 1.00 90.94 123 ILE A C 1
ATOM 987 O O . ILE A 1 123 ? 12.702 -1.251 -6.316 1.00 90.94 123 ILE A O 1
ATOM 991 N N . PRO A 1 124 ? 10.916 -2.107 -7.403 1.00 84.25 124 PRO A N 1
ATOM 992 C CA . PRO A 1 124 ? 11.592 -3.357 -7.705 1.00 84.25 124 PRO A CA 1
ATOM 993 C C . PRO A 1 124 ? 12.771 -3.114 -8.656 1.00 84.25 124 PRO A C 1
ATOM 995 O O . PRO A 1 124 ? 12.676 -2.322 -9.594 1.00 84.25 124 PRO A O 1
ATOM 998 N N . GLN A 1 125 ? 13.896 -3.774 -8.381 1.00 75.69 125 GLN A N 1
ATOM 999 C CA . GLN A 1 125 ? 15.144 -3.610 -9.140 1.00 75.69 125 GLN A CA 1
ATOM 1000 C C . GLN A 1 125 ? 15.376 -4.739 -10.162 1.00 75.69 125 GLN A C 1
ATOM 1002 O O . GLN A 1 125 ? 16.196 -4.578 -11.061 1.00 75.69 125 GLN A O 1
ATOM 1007 N N . ASP A 1 126 ? 14.631 -5.843 -10.051 1.00 67.81 126 ASP A N 1
ATOM 1008 C CA . ASP A 1 126 ? 14.741 -7.035 -10.901 1.00 67.81 126 ASP A CA 1
ATOM 1009 C C . ASP A 1 126 ? 13.499 -7.206 -11.800 1.00 67.81 126 ASP A C 1
ATOM 1011 O O . ASP A 1 126 ? 12.629 -6.340 -11.863 1.00 67.81 126 ASP A O 1
ATOM 1015 N N . SER A 1 127 ? 13.371 -8.351 -12.483 1.00 59.25 127 SER A N 1
ATOM 1016 C CA . SER A 1 127 ? 12.194 -8.734 -13.288 1.00 59.25 127 SER A CA 1
ATOM 1017 C C . SER A 1 127 ? 10.876 -8.824 -12.507 1.00 59.25 127 SER A C 1
ATOM 1019 O O . SER A 1 127 ? 9.834 -9.105 -13.099 1.00 59.25 127 SER A O 1
ATOM 1021 N N . GLU A 1 128 ? 10.904 -8.651 -11.184 1.00 61.84 128 GLU A N 1
ATOM 1022 C CA . GLU A 1 128 ? 9.682 -8.476 -10.411 1.00 61.84 128 GLU A CA 1
ATOM 1023 C C . GLU A 1 128 ? 9.082 -7.106 -10.738 1.00 61.84 128 GLU A C 1
ATOM 1025 O O . GLU A 1 128 ? 9.729 -6.075 -10.636 1.00 61.84 128 GLU A O 1
ATOM 1030 N N . GLU A 1 129 ? 7.827 -7.076 -11.171 1.00 69.81 129 GLU A N 1
ATOM 1031 C CA . GLU A 1 129 ? 7.183 -5.838 -11.635 1.00 69.81 129 GLU A CA 1
ATOM 1032 C C . GLU A 1 129 ? 6.249 -5.235 -10.579 1.00 69.81 129 GLU A C 1
ATOM 1034 O O . GLU A 1 129 ? 5.430 -4.357 -10.879 1.00 69.81 129 GLU A O 1
ATOM 1039 N N . ASP A 1 130 ? 6.379 -5.726 -9.346 1.00 85.56 130 ASP A N 1
ATOM 1040 C CA . ASP A 1 130 ? 5.512 -5.420 -8.222 1.00 85.56 130 ASP A CA 1
ATOM 1041 C C . ASP A 1 130 ? 6.071 -4.236 -7.425 1.00 85.56 130 ASP A C 1
ATOM 1043 O O . ASP A 1 130 ? 7.185 -4.296 -6.903 1.00 85.56 130 ASP A O 1
ATOM 1047 N N . LEU A 1 131 ? 5.276 -3.180 -7.267 1.00 91.69 131 LEU A N 1
ATOM 1048 C CA . LEU A 1 131 ? 5.583 -2.127 -6.304 1.00 91.69 131 LEU A CA 1
ATOM 1049 C C . LEU A 1 131 ? 5.308 -2.666 -4.894 1.00 91.69 131 LEU A C 1
ATOM 1051 O O . LEU A 1 131 ? 4.228 -3.206 -4.631 1.00 91.69 131 LEU A O 1
ATOM 1055 N N . GLU A 1 132 ? 6.258 -2.503 -3.976 1.00 94.06 132 GLU A N 1
ATOM 1056 C CA . GLU A 1 132 ? 6.080 -2.888 -2.577 1.00 94.06 132 GLU A CA 1
ATOM 1057 C C . GLU A 1 132 ? 5.946 -1.645 -1.699 1.00 94.06 132 GLU A C 1
ATOM 1059 O O . GLU A 1 132 ? 6.848 -0.821 -1.635 1.00 94.06 132 GLU A O 1
ATOM 1064 N N . ILE A 1 133 ? 4.828 -1.513 -0.992 1.00 94.50 133 ILE A N 1
ATOM 1065 C CA . ILE A 1 133 ? 4.589 -0.428 -0.042 1.00 94.50 133 ILE A CA 1
ATOM 1066 C C . ILE A 1 133 ? 4.661 -0.990 1.370 1.00 94.50 133 ILE A C 1
ATOM 1068 O O . ILE A 1 133 ? 3.947 -1.927 1.728 1.00 94.50 133 ILE A O 1
ATOM 1072 N N . ILE A 1 134 ? 5.494 -0.374 2.192 1.00 92.31 134 ILE A N 1
ATOM 1073 C CA . ILE A 1 134 ? 5.615 -0.650 3.612 1.00 92.31 134 ILE A CA 1
ATOM 1074 C C . ILE A 1 134 ? 5.069 0.555 4.366 1.00 92.31 134 ILE A C 1
ATOM 1076 O O . ILE A 1 134 ? 5.574 1.663 4.203 1.00 92.31 134 ILE A O 1
ATOM 1080 N N . VAL A 1 135 ? 4.059 0.341 5.208 1.00 90.88 135 VAL A N 1
ATOM 1081 C CA . VAL A 1 135 ? 3.527 1.373 6.106 1.00 90.88 135 VAL A CA 1
ATOM 1082 C C . VAL A 1 135 ? 3.764 0.959 7.548 1.00 90.88 135 VAL A C 1
ATOM 1084 O O . VAL A 1 135 ? 3.332 -0.108 7.982 1.00 90.88 135 VAL A O 1
ATOM 1087 N N . GLU A 1 136 ? 4.443 1.810 8.302 1.00 89.94 136 GLU A N 1
ATOM 1088 C CA . GLU A 1 136 ? 4.781 1.594 9.703 1.00 89.94 136 GLU A CA 1
ATOM 1089 C C . GLU A 1 136 ? 4.001 2.562 10.585 1.00 89.94 136 GLU A C 1
ATOM 1091 O O . GLU A 1 136 ? 4.049 3.780 10.404 1.00 89.94 136 GLU A O 1
ATOM 1096 N N . GLN A 1 137 ? 3.295 2.010 11.568 1.00 85.94 137 GLN A N 1
ATOM 1097 C CA . GLN A 1 137 ? 2.693 2.778 12.643 1.00 85.94 137 GLN A CA 1
ATOM 1098 C C . GLN A 1 137 ? 3.744 3.037 13.718 1.00 85.94 137 GLN A C 1
ATOM 1100 O O . GLN A 1 137 ? 4.209 2.100 14.370 1.00 85.94 137 GLN A O 1
ATOM 1105 N N . VAL A 1 138 ? 4.080 4.305 13.943 1.00 82.38 138 VAL A N 1
ATOM 1106 C CA . VAL A 1 138 ? 5.084 4.706 14.929 1.00 82.38 138 VAL A CA 1
ATOM 1107 C C . VAL A 1 138 ? 4.403 5.283 16.164 1.00 82.38 138 VAL A C 1
ATOM 1109 O O . VAL A 1 138 ? 3.495 6.111 16.072 1.00 82.38 138 VAL A O 1
ATOM 1112 N N . LYS A 1 139 ? 4.865 4.856 17.338 1.00 68.75 139 LYS A N 1
ATOM 1113 C CA . LYS A 1 139 ? 4.448 5.389 18.632 1.00 68.75 139 LYS A CA 1
ATOM 1114 C C . LYS A 1 139 ? 4.957 6.822 18.766 1.00 68.75 139 LYS A C 1
ATOM 1116 O O . LYS A 1 139 ? 6.163 7.063 18.813 1.00 68.75 139 LYS A O 1
ATOM 1121 N N . THR A 1 140 ? 4.042 7.778 18.823 1.00 63.28 140 THR A N 1
ATOM 1122 C CA . THR A 1 140 ? 4.355 9.169 19.156 1.00 63.28 140 THR A CA 1
ATOM 1123 C C . THR A 1 140 ? 4.809 9.180 20.621 1.00 63.28 140 THR A C 1
ATOM 1125 O O . THR A 1 140 ? 4.094 8.684 21.489 1.00 63.28 140 THR A O 1
ATOM 1128 N N . HIS A 1 141 ? 6.053 9.585 20.901 1.00 54.22 141 HIS A N 1
ATOM 1129 C CA . HIS A 1 141 ? 6.639 9.437 22.237 1.00 54.22 141 HIS A CA 1
ATOM 1130 C C . HIS A 1 141 ? 5.823 10.175 23.310 1.00 54.22 141 HIS A C 1
ATOM 1132 O O . HIS A 1 141 ? 5.422 11.321 23.127 1.00 54.22 141 HIS A O 1
ATOM 1138 N N . ILE A 1 142 ? 5.674 9.478 24.439 1.00 50.41 142 ILE A N 1
ATOM 1139 C CA . ILE A 1 142 ? 5.249 9.940 25.762 1.00 50.41 142 ILE A CA 1
ATOM 1140 C C . ILE A 1 142 ? 6.112 11.150 26.136 1.00 50.41 142 ILE A C 1
ATOM 1142 O O . ILE A 1 142 ? 7.317 10.997 26.347 1.00 50.41 142 ILE A O 1
ATOM 1146 N N . THR A 1 143 ? 5.530 12.345 26.195 1.00 37.66 143 THR A N 1
ATOM 1147 C CA . THR A 1 143 ? 6.173 13.482 26.857 1.00 37.66 143 THR A CA 1
ATOM 1148 C C . THR A 1 143 ? 6.335 13.132 28.333 1.00 37.66 143 THR A C 1
ATOM 1150 O O . THR A 1 143 ? 5.378 12.745 29.004 1.00 37.66 143 THR A O 1
ATOM 1153 N N . GLY A 1 144 ? 7.587 13.168 28.792 1.00 41.34 144 GLY A N 1
ATOM 1154 C CA . GLY A 1 144 ? 7.972 12.881 30.166 1.00 41.34 144 GLY A CA 1
ATOM 1155 C C . GLY A 1 144 ? 7.251 13.782 31.165 1.00 41.34 144 GLY A C 1
ATOM 1156 O O . GLY A 1 144 ? 6.879 14.910 30.844 1.00 41.34 144 GLY A O 1
ATOM 1157 N N . LYS A 1 145 ? 7.048 13.217 32.357 1.00 33.91 145 LYS A N 1
ATOM 1158 C CA . LYS A 1 145 ? 6.731 13.952 33.582 1.00 33.91 145 LYS A CA 1
ATOM 1159 C C . LYS A 1 145 ? 7.779 15.019 33.873 1.00 33.91 145 LYS A C 1
ATOM 1161 O O . LYS A 1 145 ? 8.963 14.751 33.564 1.00 33.91 145 LYS A O 1
#

Organism: NCBI:txid1273541

Foldseek 3Di:
DVVVVLVVVLVVLLVVLVVQPPDPPCLQPPLQVSLQSSCVSVVQAPDKDKDWDPFDPVDPFFPTKIKMKGHPGPCLVVLVVVLVVVDFWDQVPVSQSNSVSSNQSNCVSVVNPPWDKHKTFTRDNDPPSITMIMITTTDPDDDDD

Secondary structure (DSSP, 8-state):
-HHHHHHHHHHHHHHHHHHH---HHHHHH-HHHHHHHHHHHTTS-SEEEEEEEPP-TT-TTEEEEEEEEEES-TTHHHHHHHHHTT--B-TT-HHHHHHHHHHHHHHHHTT-TT-EEEEEEEPP-SS---EEEEEEEE-------